Protein AF-A0A9N8VYA5-F1 (afdb_monomer)

Sequence (67 aa):
MKKKYKTKFPVARIKKIMQMDEDVGKVAQATPVLISKALELFMQSLIDQACQETRARSAKRITVSHL

Structure (mmCIF, N/CA/C/O backbone):
data_AF-A0A9N8VYA5-F1
#
_entry.id   AF-A0A9N8VYA5-F1
#
loop_
_atom_site.group_PDB
_atom_site.id
_atom_site.type_symbol
_atom_site.label_atom_id
_atom_site.label_alt_id
_atom_site.label_comp_id
_atom_site.label_asym_id
_atom_site.label_entity_id
_atom_site.label_seq_id
_atom_site.pdbx_PDB_ins_code
_atom_site.Cartn_x
_atom_site.Cartn_y
_atom_site.Cartn_z
_atom_site.occupancy
_atom_site.B_iso_or_equiv
_atom_site.auth_seq_id
_atom_site.auth_comp_id
_atom_site.auth_asym_id
_atom_site.auth_atom_id
_atom_site.pdbx_PDB_model_num
ATOM 1 N N . MET A 1 1 ? 5.165 -6.423 25.901 1.00 46.09 1 MET A N 1
ATOM 2 C CA . MET A 1 1 ? 3.953 -7.020 25.284 1.00 46.09 1 MET A CA 1
ATOM 3 C C . MET A 1 1 ? 4.193 -7.224 23.788 1.00 46.09 1 MET A C 1
ATOM 5 O O . MET A 1 1 ? 4.409 -6.245 23.083 1.00 46.09 1 MET A O 1
ATOM 9 N N . LYS A 1 2 ? 4.234 -8.470 23.289 1.00 50.06 2 LYS A N 1
ATOM 10 C CA . LYS A 1 2 ? 4.361 -8.746 21.843 1.00 50.06 2 LYS A CA 1
ATOM 11 C C . LYS A 1 2 ? 3.062 -8.316 21.142 1.00 50.06 2 LYS A C 1
ATOM 13 O O . LYS A 1 2 ? 1.985 -8.717 21.571 1.00 50.06 2 LYS A O 1
ATOM 18 N N . LYS A 1 3 ? 3.145 -7.496 20.086 1.00 59.31 3 LYS A N 1
ATOM 19 C CA . LYS A 1 3 ? 1.969 -7.123 19.275 1.00 59.31 3 LYS A CA 1
ATOM 20 C C . LYS A 1 3 ? 1.339 -8.394 18.688 1.00 59.31 3 LYS A C 1
ATOM 22 O O . LYS A 1 3 ? 2.032 -9.146 18.010 1.00 59.31 3 LYS A O 1
ATOM 27 N N . LYS A 1 4 ? 0.040 -8.607 18.947 1.00 66.50 4 LYS A N 1
ATOM 28 C CA . LYS A 1 4 ? -0.742 -9.788 18.520 1.00 66.50 4 LYS A CA 1
ATOM 29 C C . LYS A 1 4 ? -0.781 -9.962 16.992 1.00 66.50 4 LYS A C 1
ATOM 31 O O . LYS A 1 4 ? -0.877 -11.084 16.516 1.00 66.50 4 LYS A O 1
ATOM 36 N N . TYR A 1 5 ? -0.617 -8.868 16.241 1.00 69.75 5 TYR A N 1
ATOM 37 C CA . TYR A 1 5 ? -0.510 -8.860 14.782 1.00 69.75 5 TYR A CA 1
ATOM 38 C C . TYR A 1 5 ? 0.663 -7.971 14.350 1.00 69.75 5 TYR A C 1
ATOM 40 O O . TYR A 1 5 ? 0.722 -6.792 14.710 1.00 69.75 5 TYR A O 1
ATOM 48 N N . LYS A 1 6 ? 1.619 -8.534 13.600 1.00 80.31 6 LYS A N 1
ATOM 49 C CA . LYS A 1 6 ? 2.693 -7.767 12.952 1.00 80.31 6 LYS A CA 1
ATOM 50 C C . LYS A 1 6 ? 2.197 -7.296 11.587 1.00 80.31 6 LYS A C 1
ATOM 52 O O . LYS A 1 6 ? 2.058 -8.105 10.678 1.00 80.31 6 LYS A O 1
ATOM 57 N N . THR A 1 7 ? 1.947 -6.000 11.448 1.00 88.69 7 THR A N 1
ATOM 58 C CA . THR A 1 7 ? 1.607 -5.371 10.167 1.00 88.69 7 THR A CA 1
ATOM 59 C C . THR A 1 7 ? 2.862 -4.811 9.503 1.00 88.69 7 THR A C 1
ATOM 61 O O . THR A 1 7 ? 3.762 -4.325 10.190 1.00 88.69 7 THR A O 1
ATOM 64 N N . LYS A 1 8 ? 2.932 -4.878 8.168 1.00 91.62 8 LYS A N 1
ATOM 65 C CA . LYS A 1 8 ? 4.025 -4.273 7.385 1.00 91.62 8 LYS A CA 1
ATOM 66 C C . LYS A 1 8 ? 3.879 -2.758 7.268 1.00 91.62 8 LYS A C 1
ATOM 68 O O . LYS A 1 8 ? 4.880 -2.054 7.208 1.00 91.62 8 LYS A O 1
ATOM 73 N N . PHE A 1 9 ? 2.639 -2.268 7.289 1.00 94.12 9 PHE A N 1
ATOM 74 C CA . PHE A 1 9 ? 2.324 -0.852 7.155 1.00 94.12 9 PHE A CA 1
ATOM 75 C C . PHE A 1 9 ? 1.832 -0.247 8.484 1.00 94.12 9 PHE A C 1
ATOM 77 O O . PHE A 1 9 ? 1.269 -0.962 9.329 1.00 94.12 9 PHE A O 1
ATOM 84 N N . PRO A 1 10 ? 2.020 1.071 8.700 1.00 95.19 10 PRO A N 1
ATOM 85 C CA . PRO A 1 10 ? 1.535 1.750 9.897 1.00 95.19 10 PRO A CA 1
ATOM 86 C C . PRO A 1 10 ? 0.001 1.819 9.936 1.00 95.19 10 PRO A C 1
ATOM 88 O O . PRO A 1 10 ? -0.625 2.613 9.235 1.00 95.19 10 PRO A O 1
ATOM 91 N N . VAL A 1 11 ? -0.603 1.041 10.835 1.00 94.19 11 VAL A N 1
ATOM 92 C CA . VAL A 1 11 ? -2.063 0.968 11.056 1.00 94.19 11 VAL A CA 1
ATOM 93 C C . VAL A 1 11 ? -2.686 2.353 11.281 1.00 94.19 11 VAL A C 1
ATOM 95 O O . VAL A 1 11 ? -3.741 2.662 10.734 1.00 94.19 11 VAL A O 1
ATOM 98 N N . ALA A 1 12 ? -2.010 3.228 12.034 1.00 94.81 12 ALA A N 1
ATOM 99 C CA . ALA A 1 12 ? -2.488 4.585 12.300 1.00 94.81 12 ALA A CA 1
ATOM 100 C C . ALA A 1 12 ? -2.539 5.465 11.038 1.00 94.81 12 ALA A C 1
ATOM 102 O O . ALA A 1 12 ? -3.429 6.304 10.916 1.00 94.81 12 ALA A O 1
ATOM 103 N N . ARG A 1 13 ? -1.606 5.278 10.093 1.00 97.25 13 ARG A N 1
ATOM 104 C CA . ARG A 1 13 ? -1.603 6.023 8.828 1.00 97.25 13 ARG A CA 1
ATOM 105 C C . ARG A 1 13 ? -2.716 5.536 7.910 1.00 97.25 13 ARG A C 1
ATOM 107 O O . ARG A 1 13 ? -3.402 6.373 7.341 1.00 97.25 13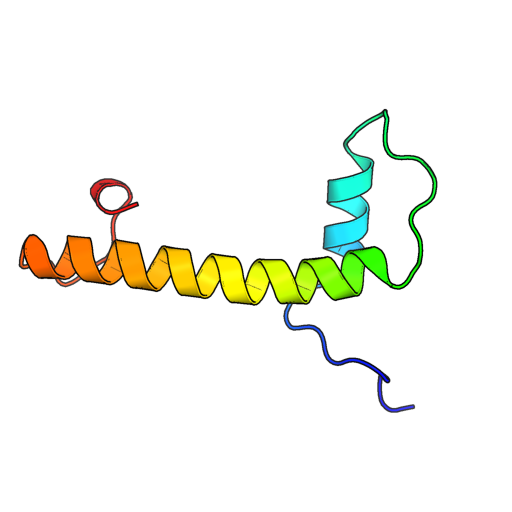 ARG A O 1
ATOM 114 N N . ILE A 1 14 ? -2.929 4.220 7.844 1.00 96.69 14 ILE A N 1
ATOM 115 C CA . ILE A 1 14 ? -4.055 3.621 7.113 1.00 96.69 14 ILE A CA 1
ATOM 116 C C . ILE A 1 14 ? -5.371 4.194 7.640 1.00 96.69 14 ILE A C 1
ATOM 118 O O . ILE A 1 14 ? -6.145 4.738 6.865 1.00 96.69 14 ILE A O 1
ATOM 122 N N . LYS A 1 15 ? -5.580 4.174 8.965 1.00 96.00 15 LYS A N 1
ATOM 123 C CA . LYS A 1 15 ? -6.775 4.760 9.584 1.00 96.00 15 LYS A CA 1
ATOM 124 C C . LYS A 1 15 ? -6.954 6.239 9.218 1.00 96.00 15 LYS A C 1
ATOM 126 O O . LYS A 1 15 ? -8.056 6.628 8.860 1.00 96.00 15 LYS A O 1
ATOM 131 N N . LYS A 1 16 ? -5.889 7.052 9.291 1.00 96.50 16 LYS A N 1
ATOM 132 C CA . LYS A 1 16 ? -5.956 8.477 8.920 1.00 96.50 16 LYS A CA 1
ATOM 133 C C . LYS A 1 16 ? -6.386 8.678 7.468 1.00 96.50 16 LYS A C 1
ATOM 135 O O . LYS A 1 16 ? -7.207 9.544 7.236 1.00 96.50 16 LYS A O 1
ATOM 140 N N . ILE A 1 17 ? -5.850 7.893 6.530 1.00 97.06 17 ILE A N 1
ATOM 141 C CA . ILE A 1 17 ? -6.211 7.977 5.105 1.00 97.06 17 ILE A CA 1
ATOM 142 C C . ILE A 1 17 ? -7.663 7.546 4.888 1.00 97.06 17 ILE A C 1
ATOM 144 O O . ILE A 1 17 ? -8.392 8.236 4.193 1.00 97.06 17 ILE A O 1
ATOM 148 N N . MET A 1 18 ? -8.103 6.451 5.517 1.00 96.69 18 MET A N 1
ATOM 149 C CA . MET A 1 18 ? -9.501 6.010 5.430 1.00 96.69 18 MET A CA 1
ATOM 150 C C . MET A 1 18 ? -10.480 7.088 5.904 1.00 96.69 18 MET A C 1
ATOM 152 O O . MET A 1 18 ? -11.525 7.253 5.304 1.00 96.69 18 MET A O 1
ATOM 156 N N . GLN A 1 19 ? -10.137 7.815 6.970 1.00 95.81 19 GLN A N 1
ATOM 157 C CA . GLN A 1 19 ? -10.967 8.888 7.530 1.00 95.81 19 GLN A CA 1
ATOM 158 C C . GLN A 1 19 ? -10.781 10.245 6.827 1.00 95.81 19 GLN A C 1
ATOM 160 O O . GLN A 1 19 ? -11.269 11.250 7.331 1.00 95.81 19 GLN A O 1
ATOM 165 N N . MET A 1 20 ? -10.032 10.305 5.718 1.00 96.81 20 MET A N 1
ATOM 166 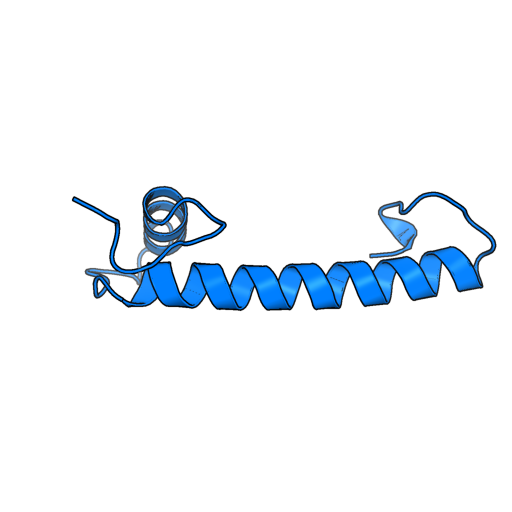C CA . MET A 1 20 ? -10.072 11.471 4.823 1.00 96.81 20 MET A CA 1
ATOM 167 C C . MET A 1 20 ? -11.349 11.487 3.980 1.00 96.81 20 MET A C 1
ATOM 169 O O . MET A 1 20 ? -11.698 12.531 3.446 1.00 96.81 20 MET A O 1
ATOM 173 N N . ASP A 1 21 ? -12.002 10.335 3.845 1.00 96.75 21 ASP A N 1
ATOM 174 C CA . ASP A 1 21 ? -13.323 10.208 3.250 1.00 96.75 21 ASP A CA 1
ATOM 175 C C . ASP A 1 21 ? -14.380 10.618 4.290 1.00 96.75 21 ASP A C 1
ATOM 177 O O . ASP A 1 21 ? -14.421 10.059 5.392 1.00 96.75 21 ASP A O 1
ATOM 181 N N . GLU A 1 22 ? -15.195 11.623 3.956 1.00 96.19 22 GLU A N 1
ATOM 182 C CA . GLU A 1 22 ? -16.196 12.209 4.856 1.00 96.19 22 GLU A CA 1
ATOM 183 C C . GLU A 1 22 ? -17.316 11.219 5.213 1.00 96.19 22 GLU A C 1
ATOM 185 O O . GLU A 1 22 ? -17.884 11.305 6.305 1.00 96.19 22 GLU A O 1
ATOM 190 N N . ASP A 1 23 ? -17.566 10.220 4.360 1.00 97.00 23 ASP A N 1
ATOM 191 C CA . ASP A 1 23 ? -18.557 9.171 4.606 1.00 97.00 23 ASP A CA 1
ATOM 192 C C . ASP A 1 23 ? -18.033 8.088 5.576 1.00 97.00 23 ASP A C 1
ATOM 194 O O . ASP A 1 23 ? -18.789 7.250 6.086 1.00 97.00 23 ASP A O 1
ATOM 198 N N . VAL A 1 24 ? -16.731 8.096 5.894 1.00 95.19 24 VAL A N 1
ATOM 199 C CA . VAL A 1 24 ? -16.093 7.112 6.779 1.00 95.19 24 VAL A CA 1
ATOM 200 C C . VAL A 1 24 ? -16.030 7.622 8.221 1.00 95.19 24 VAL A C 1
ATOM 202 O O . VAL A 1 24 ? -15.095 8.291 8.660 1.00 95.19 24 VAL A O 1
ATOM 205 N N . GLY A 1 25 ? -17.010 7.194 9.021 1.00 90.06 25 GLY A N 1
ATOM 206 C CA . GLY A 1 25 ? -17.074 7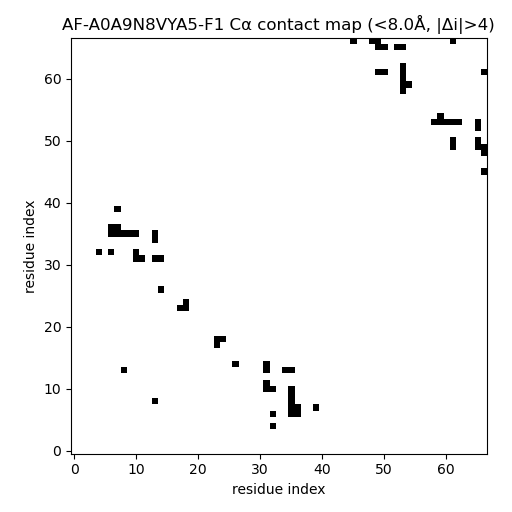.473 10.458 1.00 90.06 25 GLY A CA 1
ATOM 207 C C . GLY A 1 25 ? -16.109 6.641 11.326 1.00 90.06 25 GLY A C 1
ATOM 208 O O . GLY A 1 25 ? -14.882 6.628 11.170 1.00 90.06 25 GLY A O 1
ATOM 209 N N . LYS A 1 26 ? -16.650 5.955 12.342 1.00 93.56 26 LYS A N 1
ATOM 210 C CA . LYS A 1 26 ? -15.846 5.112 13.245 1.00 93.56 26 LYS A CA 1
ATOM 211 C C . LYS A 1 26 ? -15.477 3.797 12.560 1.00 93.56 26 LYS A C 1
ATOM 213 O O . LYS A 1 26 ? -16.340 3.046 12.127 1.00 93.56 26 LYS A O 1
ATOM 218 N N . VAL A 1 27 ? -14.186 3.481 12.559 1.00 92.75 27 VAL A N 1
ATOM 219 C CA . VAL A 1 27 ? -13.652 2.254 11.955 1.00 92.75 27 VAL A CA 1
ATOM 220 C C . VAL A 1 27 ? -13.345 1.214 13.037 1.00 92.75 27 VAL 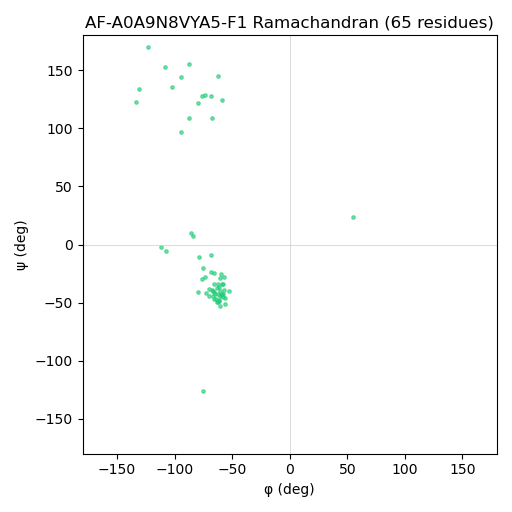A C 1
ATOM 222 O O . VAL A 1 27 ? -12.744 1.537 14.068 1.00 92.75 27 VAL A O 1
ATOM 225 N N . ALA A 1 28 ? -13.722 -0.044 12.798 1.00 95.12 28 ALA A N 1
ATOM 226 C CA . ALA A 1 28 ? -13.368 -1.161 13.671 1.00 95.12 28 ALA A CA 1
ATOM 227 C C . ALA A 1 28 ? -11.842 -1.358 13.735 1.00 95.12 28 ALA A C 1
ATOM 229 O O . ALA A 1 28 ? -11.133 -1.197 12.745 1.00 95.12 28 ALA A O 1
ATOM 230 N N . GLN A 1 29 ? -11.312 -1.760 14.895 1.00 90.62 29 GLN A N 1
ATOM 231 C CA . GLN A 1 29 ? -9.857 -1.888 15.095 1.00 90.62 29 GLN A CA 1
ATOM 232 C C . GLN A 1 29 ? -9.195 -2.904 14.149 1.00 90.62 29 GLN A C 1
ATOM 234 O O . GLN A 1 29 ? -8.024 -2.755 13.805 1.00 90.62 29 GLN A O 1
ATOM 239 N N . ALA A 1 30 ? -9.938 -3.924 13.711 1.00 93.75 30 ALA A N 1
ATOM 240 C CA . ALA A 1 30 ? -9.443 -4.938 12.786 1.00 93.75 30 ALA A CA 1
ATOM 241 C C . ALA A 1 30 ? -9.292 -4.419 11.344 1.00 93.75 30 ALA A C 1
ATOM 243 O O . ALA A 1 30 ? -8.428 -4.902 10.614 1.00 93.75 30 ALA A O 1
ATOM 244 N N . THR A 1 31 ? -10.078 -3.423 10.927 1.00 95.50 31 THR A N 1
ATOM 245 C CA . THR A 1 31 ? -10.144 -2.997 9.521 1.00 95.50 31 THR A CA 1
ATOM 246 C C . THR A 1 31 ? -8.811 -2.445 9.002 1.00 95.50 31 THR A C 1
ATOM 248 O O . THR A 1 31 ? -8.330 -2.949 7.987 1.00 95.50 31 THR A O 1
ATOM 251 N N . PRO A 1 32 ? -8.114 -1.512 9.687 1.00 95.38 32 PRO A N 1
ATOM 252 C CA . PRO A 1 32 ? -6.836 -1.008 9.185 1.00 95.38 32 PRO A CA 1
ATOM 253 C C . PRO A 1 32 ? -5.720 -2.069 9.229 1.00 95.38 32 PRO A C 1
ATOM 255 O O . PRO A 1 32 ? -4.755 -1.994 8.469 1.00 95.38 32 PRO A O 1
ATOM 258 N N . VAL A 1 33 ? -5.849 -3.084 10.096 1.00 94.75 33 VAL A N 1
ATOM 259 C CA . VAL A 1 33 ? -4.931 -4.236 10.151 1.00 94.75 33 VAL A CA 1
ATOM 260 C C . VAL A 1 33 ? -5.113 -5.128 8.920 1.00 94.75 33 VAL A C 1
ATOM 262 O O . VAL A 1 33 ? -4.121 -5.504 8.298 1.00 94.75 33 VAL A O 1
ATOM 265 N N . LEU A 1 34 ? -6.359 -5.418 8.530 1.00 95.25 34 LEU A N 1
ATOM 266 C CA . LEU A 1 34 ? -6.671 -6.181 7.316 1.00 95.25 34 LEU A CA 1
ATOM 267 C C . LEU A 1 34 ? -6.238 -5.435 6.053 1.00 95.25 34 LEU A C 1
ATOM 269 O O . LEU A 1 34 ? -5.608 -6.029 5.180 1.00 95.25 34 LEU A O 1
ATOM 273 N N . ILE A 1 35 ? -6.476 -4.122 5.994 1.00 96.25 35 ILE A N 1
ATOM 274 C CA . ILE A 1 35 ? -6.026 -3.284 4.875 1.00 96.25 35 ILE A CA 1
ATOM 275 C C . ILE A 1 35 ? -4.502 -3.303 4.758 1.00 96.25 35 ILE A C 1
ATOM 277 O O . ILE A 1 35 ? -3.987 -3.373 3.648 1.00 96.25 35 ILE A O 1
ATOM 281 N N . SER A 1 36 ? -3.755 -3.338 5.870 1.00 96.12 36 SER A N 1
ATOM 282 C CA . SER A 1 36 ? -2.298 -3.511 5.792 1.00 96.12 36 SER A CA 1
ATOM 283 C C . SER A 1 36 ? -1.899 -4.808 5.087 1.00 96.12 36 SER A C 1
ATOM 285 O O . SER A 1 36 ? -0.841 -4.827 4.462 1.00 96.12 36 SER A O 1
ATOM 287 N N . LYS A 1 37 ? -2.671 -5.892 5.224 1.00 95.12 37 LYS A N 1
ATOM 288 C CA . LYS A 1 37 ? -2.366 -7.160 4.553 1.00 95.12 37 LYS A CA 1
ATOM 289 C C . LYS A 1 37 ? -2.807 -7.139 3.091 1.00 95.12 37 LYS A C 1
ATOM 291 O O . LYS A 1 37 ? -2.050 -7.582 2.235 1.00 95.12 37 LYS A O 1
ATOM 296 N N . ALA A 1 38 ? -3.976 -6.572 2.800 1.00 96.62 38 ALA A N 1
ATOM 297 C CA . ALA A 1 38 ? -4.429 -6.363 1.427 1.00 96.62 38 ALA A CA 1
ATOM 298 C C . ALA A 1 38 ? -3.446 -5.486 0.634 1.00 96.62 38 ALA A C 1
ATOM 300 O O . ALA A 1 38 ? -3.088 -5.835 -0.484 1.00 96.62 38 ALA A O 1
ATOM 301 N N . LEU A 1 39 ? -2.930 -4.410 1.240 1.00 97.12 39 LEU A N 1
ATOM 302 C CA . LEU A 1 39 ? -1.938 -3.533 0.618 1.00 97.12 39 LEU A CA 1
ATOM 303 C C . LEU A 1 39 ? -0.623 -4.265 0.316 1.00 97.12 39 LEU A C 1
ATOM 305 O O . LEU A 1 39 ? -0.020 -4.026 -0.721 1.00 97.12 39 LEU A O 1
ATOM 309 N N . GLU A 1 40 ? -0.185 -5.176 1.191 1.00 96.00 40 GLU A N 1
ATOM 310 C CA . GLU A 1 40 ? 0.998 -6.010 0.938 1.00 96.00 40 GLU A CA 1
ATOM 311 C C . GLU A 1 40 ? 0.808 -6.885 -0.309 1.00 96.00 40 GLU A C 1
ATOM 313 O O . GLU A 1 40 ? 1.673 -6.900 -1.181 1.00 96.00 40 GLU A O 1
ATOM 318 N N . LEU A 1 41 ? -0.339 -7.562 -0.418 1.00 97.06 41 LEU A N 1
ATOM 319 C CA . LEU A 1 41 ? -0.660 -8.413 -1.568 1.00 97.06 41 LEU A CA 1
ATOM 320 C C . LEU A 1 41 ? -0.837 -7.596 -2.855 1.00 97.06 41 LEU A C 1
ATOM 322 O O . LEU A 1 41 ? -0.351 -7.996 -3.910 1.00 97.06 41 LEU A O 1
ATOM 326 N N . PHE A 1 42 ? -1.480 -6.431 -2.760 1.00 97.50 42 PHE A N 1
ATOM 327 C CA . PHE A 1 42 ? -1.656 -5.518 -3.886 1.00 97.50 42 PHE A CA 1
ATOM 328 C C . PHE A 1 42 ? -0.312 -5.009 -4.417 1.00 97.50 42 PHE A C 1
ATOM 330 O O . PHE A 1 42 ? -0.055 -5.104 -5.613 1.00 97.50 42 PHE A O 1
ATOM 337 N N . MET A 1 43 ? 0.571 -4.528 -3.535 1.00 97.12 43 MET A N 1
ATOM 338 C CA . MET A 1 43 ? 1.899 -4.043 -3.923 1.00 97.12 43 MET A CA 1
ATOM 339 C C . MET A 1 43 ? 2.737 -5.144 -4.575 1.00 97.12 43 MET A C 1
ATOM 341 O O . MET A 1 43 ? 3.421 -4.874 -5.557 1.00 97.12 43 MET A O 1
ATOM 345 N N . GLN A 1 44 ? 2.669 -6.374 -4.056 1.00 97.00 44 GLN A N 1
ATOM 346 C CA . GLN A 1 44 ? 3.340 -7.514 -4.675 1.00 97.00 44 GLN A CA 1
ATOM 347 C C . GLN A 1 44 ? 2.817 -7.750 -6.097 1.00 97.00 44 GLN A C 1
ATOM 349 O O . GLN A 1 44 ? 3.605 -7.745 -7.036 1.00 97.00 44 GLN A O 1
ATOM 354 N N . SER A 1 45 ? 1.496 -7.869 -6.267 1.00 98.19 45 SER A N 1
ATOM 355 C CA . SER A 1 45 ? 0.883 -8.091 -7.582 1.00 98.19 45 SER A CA 1
ATOM 356 C C . SER A 1 45 ? 1.225 -6.983 -8.581 1.00 98.19 45 SER A C 1
ATOM 358 O O . SER A 1 45 ? 1.541 -7.268 -9.734 1.00 98.19 45 SER A O 1
ATOM 360 N N . LEU A 1 46 ? 1.181 -5.723 -8.141 1.00 97.56 46 LEU A N 1
ATOM 361 C CA . LEU A 1 46 ? 1.490 -4.563 -8.974 1.00 97.56 46 LEU A CA 1
ATOM 362 C C . LEU A 1 46 ? 2.952 -4.578 -9.439 1.00 97.56 46 LEU A C 1
ATOM 364 O O . LEU A 1 46 ? 3.238 -4.383 -10.618 1.00 97.56 46 LEU A O 1
ATOM 368 N N . ILE A 1 47 ? 3.885 -4.832 -8.517 1.00 96.88 47 ILE A N 1
ATOM 369 C CA . ILE A 1 47 ? 5.318 -4.880 -8.828 1.00 96.88 47 ILE A CA 1
ATOM 370 C C . ILE A 1 47 ? 5.638 -6.075 -9.728 1.00 96.88 47 ILE A C 1
ATOM 372 O O . ILE A 1 47 ? 6.445 -5.928 -10.645 1.00 96.88 47 ILE A O 1
ATOM 376 N N . ASP A 1 48 ? 5.008 -7.229 -9.507 1.00 97.38 48 ASP A N 1
ATOM 377 C CA . ASP A 1 48 ? 5.200 -8.420 -10.336 1.00 97.38 48 ASP A CA 1
ATOM 378 C C . ASP A 1 48 ? 4.787 -8.149 -11.791 1.00 97.38 48 ASP A C 1
ATOM 380 O O . ASP A 1 48 ? 5.547 -8.463 -12.712 1.00 97.38 48 ASP A O 1
ATOM 384 N N . GLN A 1 49 ? 3.642 -7.494 -12.009 1.00 97.19 49 GLN A N 1
ATOM 385 C CA . GLN A 1 49 ? 3.187 -7.089 -13.345 1.00 97.19 49 GLN A CA 1
ATOM 386 C C . GLN A 1 49 ? 4.108 -6.037 -13.976 1.00 97.19 49 GLN A C 1
ATOM 388 O O . GLN A 1 49 ? 4.566 -6.218 -15.105 1.00 97.19 49 GLN A O 1
ATOM 393 N N . ALA A 1 50 ? 4.482 -4.992 -13.233 1.00 97.69 50 ALA A N 1
ATOM 394 C CA . ALA A 1 50 ? 5.398 -3.969 -13.738 1.00 97.69 50 ALA A CA 1
ATOM 395 C C . ALA A 1 50 ? 6.792 -4.537 -14.073 1.00 97.69 50 ALA A C 1
ATOM 397 O O . ALA A 1 50 ? 7.448 -4.115 -15.032 1.00 97.69 50 ALA A O 1
ATOM 398 N N . CYS A 1 51 ? 7.258 -5.534 -13.314 1.00 97.31 51 CYS A N 1
ATOM 399 C CA . CYS A 1 51 ? 8.491 -6.265 -13.601 1.00 97.31 51 CYS A CA 1
ATOM 400 C C . CYS A 1 51 ? 8.397 -7.073 -14.895 1.00 97.31 51 CYS A C 1
ATOM 402 O O . CYS A 1 51 ? 9.384 -7.137 -15.631 1.00 97.31 51 CYS A O 1
ATOM 404 N N . GLN A 1 52 ? 7.256 -7.715 -15.156 1.00 97.06 52 GLN A N 1
ATOM 405 C CA . GLN A 1 52 ? 7.030 -8.452 -16.399 1.00 97.06 52 GLN A CA 1
ATOM 406 C C . GLN A 1 52 ? 7.102 -7.505 -17.599 1.00 97.06 52 GLN A C 1
ATOM 408 O O . GLN A 1 52 ? 7.887 -7.758 -18.513 1.00 97.06 52 GLN A O 1
ATOM 413 N N . GLU A 1 53 ? 6.405 -6.368 -17.538 1.00 97.44 53 GLU A N 1
ATOM 414 C CA . GLU A 1 53 ? 6.416 -5.360 -18.606 1.00 97.44 53 GLU A CA 1
ATOM 415 C C . GLU A 1 53 ? 7.818 -4.772 -18.829 1.00 97.44 53 GLU A C 1
ATOM 417 O O . GLU A 1 53 ? 8.302 -4.663 -19.957 1.00 97.44 53 GLU A O 1
ATOM 422 N N . THR A 1 54 ? 8.536 -4.474 -17.743 1.00 97.88 54 THR A N 1
ATOM 423 C CA . THR A 1 54 ? 9.920 -3.977 -17.804 1.00 97.88 54 THR A CA 1
ATOM 424 C C . 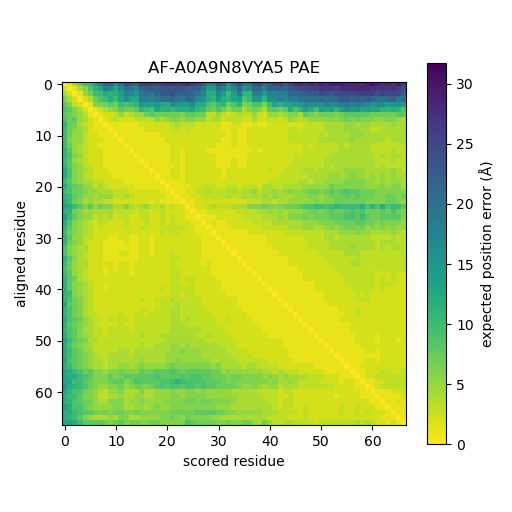THR A 1 54 ? 10.839 -4.961 -18.539 1.00 97.88 54 THR A C 1
ATOM 426 O O . THR A 1 54 ? 11.631 -4.556 -19.393 1.00 97.88 54 THR A O 1
ATOM 429 N N . ARG A 1 55 ? 10.736 -6.264 -18.236 1.00 96.62 55 ARG A N 1
ATOM 430 C CA . ARG A 1 55 ? 11.544 -7.307 -18.891 1.00 96.62 55 ARG A CA 1
ATOM 431 C C . ARG A 1 55 ? 11.139 -7.513 -20.347 1.00 96.62 55 ARG A C 1
ATOM 433 O O . ARG A 1 55 ? 12.027 -7.679 -21.178 1.00 96.62 55 ARG A O 1
ATOM 440 N N . ALA A 1 56 ? 9.843 -7.456 -20.660 1.00 96.62 56 ALA A N 1
ATOM 441 C CA . ALA A 1 56 ? 9.340 -7.547 -22.032 1.00 96.62 56 ALA A CA 1
ATOM 442 C C . ALA A 1 56 ? 9.931 -6.444 -22.927 1.00 96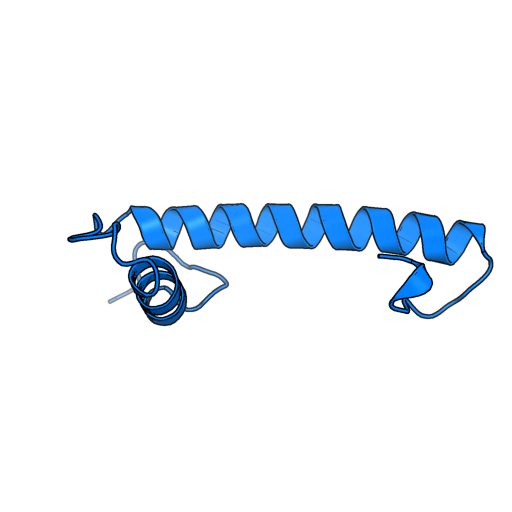.62 56 ALA A C 1
ATOM 444 O O . ALA A 1 56 ? 10.267 -6.686 -24.083 1.00 96.62 56 ALA A O 1
ATOM 445 N N . ARG A 1 57 ? 10.170 -5.255 -22.359 1.00 96.12 57 ARG A N 1
ATOM 446 C CA . ARG A 1 57 ? 10.823 -4.122 -23.035 1.00 96.12 57 ARG A CA 1
ATOM 447 C C . ARG A 1 57 ? 12.353 -4.140 -22.975 1.00 96.12 57 ARG A C 1
ATOM 449 O O . ARG A 1 57 ? 12.988 -3.147 -23.318 1.00 96.12 57 ARG A O 1
ATOM 456 N N . SER A 1 58 ? 12.966 -5.239 -22.524 1.00 95.94 58 SER A N 1
ATOM 457 C CA . SER A 1 58 ? 14.421 -5.360 -22.317 1.00 95.94 58 SER A CA 1
ATOM 458 C C . SER A 1 58 ? 15.021 -4.273 -21.411 1.00 95.94 58 SER A C 1
ATOM 460 O O . SER A 1 58 ? 16.220 -3.986 -21.460 1.00 95.94 58 SER A O 1
ATOM 462 N N . ALA A 1 59 ? 14.201 -3.668 -20.551 1.00 95.81 59 ALA A N 1
ATOM 463 C CA . ALA A 1 59 ? 14.637 -2.684 -19.578 1.00 95.81 59 ALA A CA 1
ATOM 464 C C . ALA A 1 59 ? 15.079 -3.371 -18.275 1.00 95.81 59 ALA A C 1
ATOM 466 O O . ALA A 1 59 ? 14.671 -4.482 -17.939 1.00 95.81 59 ALA A O 1
ATOM 467 N N . LYS A 1 60 ? 15.943 -2.691 -17.515 1.00 93.88 60 LYS A N 1
ATOM 468 C CA . LYS A 1 60 ? 16.459 -3.167 -16.214 1.00 93.88 60 LYS A CA 1
ATOM 469 C C . LYS A 1 60 ? 15.956 -2.342 -15.027 1.00 93.88 60 LYS A C 1
ATOM 471 O O . LYS A 1 60 ? 16.307 -2.630 -13.887 1.00 93.88 60 LYS A O 1
ATOM 476 N N . ARG A 1 61 ? 15.174 -1.292 -15.288 1.00 94.88 61 ARG A N 1
ATOM 477 C CA . ARG A 1 61 ? 14.610 -0.386 -14.282 1.00 94.88 61 ARG A CA 1
ATOM 478 C C . ARG A 1 61 ? 13.119 -0.222 -14.539 1.00 94.88 61 ARG A C 1
ATOM 480 O O . ARG A 1 61 ? 12.725 0.012 -15.678 1.00 94.88 61 ARG A O 1
ATOM 487 N N . ILE A 1 62 ? 12.321 -0.324 -13.480 1.00 95.94 62 ILE A N 1
ATOM 488 C CA . ILE A 1 62 ? 10.895 0.000 -13.530 1.00 95.94 62 ILE A CA 1
ATOM 489 C C . ILE A 1 62 ? 10.765 1.521 -13.593 1.00 95.94 62 ILE A C 1
ATOM 491 O O . ILE A 1 62 ? 11.351 2.237 -12.780 1.00 95.94 62 ILE A O 1
ATOM 495 N N . THR A 1 63 ? 10.005 2.001 -14.565 1.00 95.31 63 THR A N 1
ATOM 496 C CA . THR A 1 63 ? 9.632 3.404 -14.738 1.00 95.31 63 THR A CA 1
ATOM 497 C C . THR A 1 63 ? 8.112 3.508 -14.755 1.00 95.31 63 THR A C 1
ATOM 499 O O . THR A 1 63 ? 7.419 2.496 -14.840 1.00 95.31 63 THR A O 1
ATOM 502 N N . VAL A 1 64 ? 7.581 4.731 -14.702 1.00 94.06 64 VAL A N 1
ATOM 503 C CA . VAL A 1 64 ? 6.125 4.977 -14.734 1.00 94.06 64 VAL A CA 1
ATOM 504 C C . VAL A 1 64 ? 5.469 4.377 -15.983 1.00 94.06 64 VAL A C 1
ATOM 506 O O . VAL A 1 64 ? 4.331 3.956 -15.925 1.00 94.06 64 VAL A O 1
ATOM 509 N N . SER A 1 65 ? 6.203 4.257 -17.091 1.00 93.25 65 SER A N 1
ATOM 510 C CA . SER A 1 65 ? 5.729 3.624 -18.329 1.00 93.25 65 SER A CA 1
ATOM 511 C C . SER A 1 65 ? 5.495 2.109 -18.252 1.00 93.25 65 SER A C 1
ATOM 513 O O . SER A 1 65 ? 5.040 1.538 -19.240 1.00 93.25 65 SER A O 1
ATOM 515 N N . HIS A 1 66 ? 5.900 1.447 -17.163 1.00 92.06 66 HIS A N 1
ATOM 516 C CA . HIS A 1 66 ? 5.700 0.008 -16.940 1.00 92.06 66 HIS A CA 1
ATOM 517 C C . HIS A 1 66 ? 4.635 -0.285 -15.871 1.00 92.06 66 HIS A C 1
ATOM 519 O O . HIS A 1 66 ? 4.354 -1.454 -15.623 1.00 92.06 66 HIS A O 1
ATOM 525 N N . LEU A 1 67 ? 4.119 0.756 -15.207 1.00 87.50 67 LEU A N 1
ATOM 526 C CA . 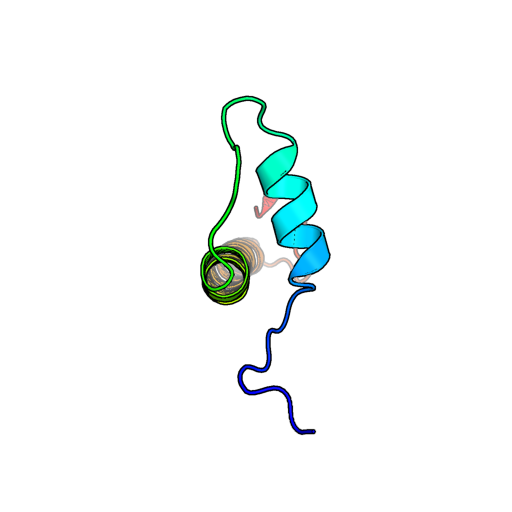LEU A 1 67 ? 2.973 0.701 -14.297 1.00 87.50 67 LEU A CA 1
ATOM 527 C C . LEU A 1 67 ? 1.685 0.954 -15.083 1.00 87.50 67 LEU A C 1
ATOM 529 O O . LEU A 1 67 ? 0.671 0.336 -14.703 1.00 87.50 67 LEU A O 1
#

Secondary structure (DSSP, 8-state):
---SS--SS-HHHHHHHHTTSTT--PPPTHHHHHHHHHHHHHHHHHHHHHHHHHHHTT-SS--GGG-

Radius of gyration: 16.39 Å; Cα contacts (8 Å, |Δi|>4): 38; chains: 1; bounding box: 35×22×48 Å

InterPro domains:
  IPR003958 Transcription factor CBF/NF-Y/archaeal histone domain [PF00808] (8-67)
  IPR009072 Histone-fold [G3DSA:1.10.20.10] (1-67)
  IPR009072 Histone-fold [SSF47113] (2-6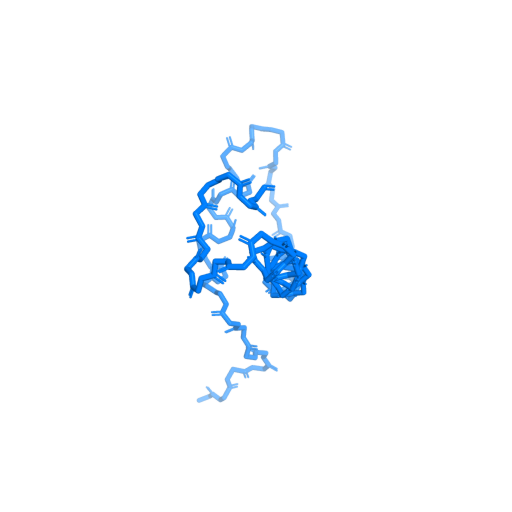7)
  IPR050568 Transcription/DNA replication regulator [PTHR10252] (4-67)

pLDDT: mean 92.44, std 10.38, range [46.09, 98.19]

Mean predicted aligned error: 4.52 Å

Organism: NCBI:txid144530

Nearest PDB structures (foldseek):
  4g92-assembly1_C  TM=9.714E-01  e=1.261E-03  Aspergillus nidulans FGSC A4
  6y36-assembly1_C  TM=9.804E-01  e=2.735E-03  Aspergillus fumigatus Af293
  8i17-assembly2_D  TM=8.028E-01  e=8.267E-04  Homo sapiens
  7nkx-assembly1_g  TM=7.889E-01  e=1.793E-03  Xenopus laevis
  4kha-assembly1_B  TM=7.435E-01  e=1.452E-03  Xenopus laevis

Solvent-accessible surface area (backbone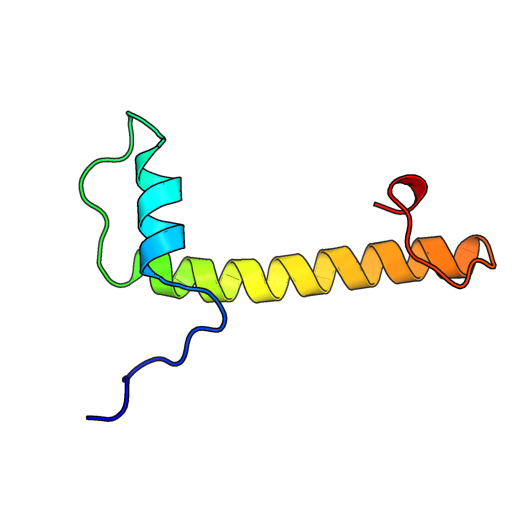 atoms only — not comparable to full-atom values): 4118 Å² total; per-residue (Å²): 133,84,71,94,68,89,64,90,49,66,43,70,57,46,46,54,59,56,52,68,40,88,90,44,74,92,74,61,84,63,53,35,54,52,47,32,52,52,50,51,53,49,52,50,56,52,50,54,51,20,49,51,49,20,49,76,69,74,43,94,63,83,51,80,92,34,108

Foldseek 3Di:
DPDPADFPDDLVVLVVVQVVPVVDDDDDSCVSRVVSVVVVVVVVVLVVQLVVQCVVVVHPDRDPVSD